Protein AF-A0A6N7X4R3-F1 (afdb_monomer_lite)

InterPro domains:
  IPR051843 Monovalent cation:proton antiporter 1 [PTHR31102] (2-80)

pLDDT: mean 75.69, std 9.29, range [42.25, 85.69]

Sequence (81 aa):
MIGTWLSLIGTDLDSKEKTFTLIAYLPKATVQAAIGGVPLAMGLPAGELILTMSVLAILITAPLGAFGIDFSYRKLLTDDS

Organism: Streptococcus alactolyticus (NCBI:txid29389)

Radius of gyration: 16.6 Å; chains: 1; bounding box: 36×17×49 Å

Secondary structure (DSSP, 8-state):
-HHHHHHTTTSS--HHHHHHHHHHHGGGGHHHHHGGGHHHHTT-TTHHHHHHHHHHHHHHHHHHHHHHHHHHHHHH-----

Structure (mmCIF, N/CA/C/O backbone):
data_AF-A0A6N7X4R3-F1
#
_entry.id   AF-A0A6N7X4R3-F1
#
loop_
_atom_site.group_PDB
_atom_site.id
_atom_site.type_symbol
_atom_site.label_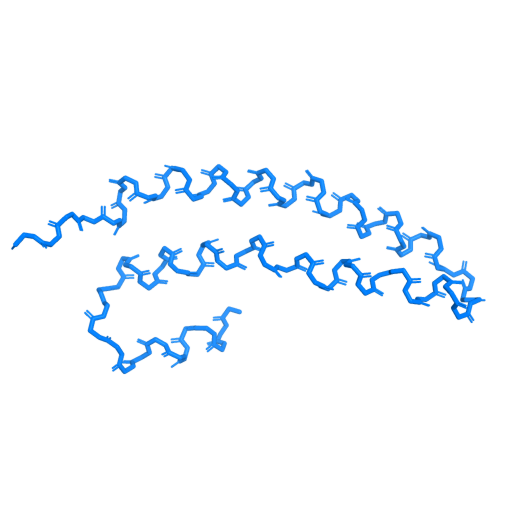atom_id
_atom_site.label_alt_id
_atom_site.label_comp_id
_atom_site.label_asym_id
_atom_site.label_entity_id
_atom_site.label_seq_id
_atom_site.pdbx_PDB_ins_code
_atom_site.Cartn_x
_atom_site.Cartn_y
_atom_site.Cartn_z
_atom_site.occupancy
_atom_site.B_iso_or_equiv
_atom_site.auth_seq_id
_atom_site.auth_comp_id
_atom_site.auth_asym_id
_atom_site.auth_atom_id
_atom_site.pdbx_PDB_model_num
ATOM 1 N N . MET A 1 1 ? 8.086 -1.952 1.771 1.00 67.12 1 MET A N 1
ATOM 2 C CA . MET A 1 1 ? 8.952 -1.283 0.774 1.00 67.12 1 MET A CA 1
ATOM 3 C C . MET A 1 1 ? 10.428 -1.650 0.919 1.00 67.12 1 MET A C 1
ATOM 5 O O . MET A 1 1 ? 11.016 -2.040 -0.075 1.00 67.12 1 MET A O 1
ATOM 9 N N . ILE A 1 2 ? 11.038 -1.601 2.112 1.00 72.62 2 ILE A N 1
ATOM 10 C CA . ILE A 1 2 ? 12.455 -2.005 2.270 1.00 72.62 2 ILE A CA 1
ATOM 11 C C . ILE A 1 2 ? 12.666 -3.486 1.903 1.00 72.62 2 ILE A C 1
ATOM 13 O O . ILE A 1 2 ? 13.561 -3.798 1.131 1.00 72.62 2 ILE A O 1
ATOM 17 N N . GLY A 1 3 ? 11.787 -4.389 2.359 1.00 78.81 3 GLY A N 1
ATOM 18 C CA . GLY A 1 3 ? 11.871 -5.819 2.018 1.00 78.81 3 GLY A CA 1
ATOM 19 C C . GLY A 1 3 ? 11.702 -6.125 0.525 1.00 78.81 3 GLY A C 1
ATOM 20 O O . GLY A 1 3 ? 12.422 -6.958 -0.010 1.00 78.81 3 GLY A O 1
ATOM 21 N N . THR A 1 4 ? 10.810 -5.407 -0.165 1.00 78.12 4 THR A N 1
ATOM 22 C CA . THR A 1 4 ? 1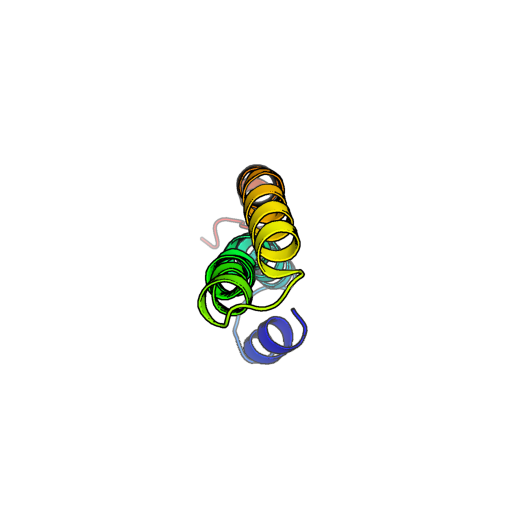0.636 -5.540 -1.621 1.00 78.12 4 THR A CA 1
ATOM 23 C C . THR A 1 4 ? 11.830 -4.980 -2.384 1.00 78.12 4 THR A C 1
ATOM 25 O O . THR A 1 4 ? 12.197 -5.516 -3.416 1.00 78.12 4 THR A O 1
ATOM 28 N N . TRP A 1 5 ? 12.474 -3.924 -1.881 1.00 75.44 5 TRP A N 1
ATOM 29 C CA . TRP A 1 5 ? 13.700 -3.413 -2.488 1.00 75.44 5 TRP A CA 1
ATOM 30 C C . TRP A 1 5 ? 14.865 -4.391 -2.294 1.00 75.44 5 TRP A C 1
ATOM 32 O O . TRP A 1 5 ? 15.546 -4.717 -3.259 1.00 75.44 5 TRP A O 1
ATOM 42 N N . LEU A 1 6 ? 15.018 -4.947 -1.085 1.00 80.44 6 LEU A N 1
ATOM 43 C CA . LEU A 1 6 ? 16.011 -5.982 -0.775 1.00 80.44 6 LEU A CA 1
ATOM 44 C C . LEU A 1 6 ? 15.842 -7.233 -1.651 1.00 80.44 6 LEU A C 1
ATOM 46 O O . LEU A 1 6 ? 16.839 -7.771 -2.124 1.00 80.44 6 LEU A O 1
ATOM 50 N N . SER A 1 7 ? 14.606 -7.664 -1.934 1.00 81.56 7 SER A N 1
ATOM 51 C CA . SER A 1 7 ? 14.361 -8.809 -2.827 1.00 81.56 7 SER A CA 1
ATOM 52 C C . SER A 1 7 ? 14.747 -8.558 -4.288 1.00 81.56 7 SER A C 1
ATOM 54 O O . SER A 1 7 ? 14.903 -9.516 -5.035 1.00 81.56 7 SER A O 1
ATOM 56 N N . LEU A 1 8 ? 14.909 -7.295 -4.69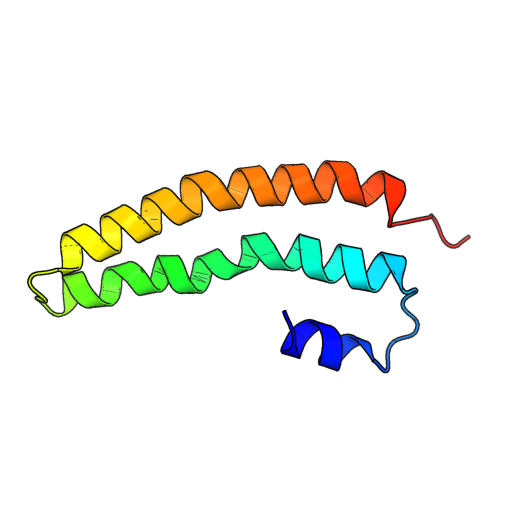9 1.00 81.00 8 LEU A N 1
ATOM 57 C CA . LEU A 1 8 ? 15.253 -6.911 -6.073 1.00 81.00 8 LEU A CA 1
ATOM 58 C C . LEU A 1 8 ? 16.751 -6.595 -6.245 1.00 81.00 8 LEU A C 1
ATOM 60 O O . LEU A 1 8 ? 17.194 -6.283 -7.347 1.00 81.00 8 LEU A O 1
ATOM 64 N N . ILE A 1 9 ? 17.568 -6.654 -5.185 1.00 79.19 9 ILE A N 1
ATOM 65 C CA . ILE A 1 9 ? 19.003 -6.318 -5.274 1.00 79.19 9 ILE A CA 1
ATOM 66 C C . ILE A 1 9 ? 19.767 -7.288 -6.195 1.00 79.19 9 ILE A C 1
ATOM 68 O O . ILE A 1 9 ? 20.712 -6.862 -6.849 1.00 79.19 9 ILE A O 1
ATOM 72 N N . GLY A 1 10 ? 19.341 -8.551 -6.294 1.00 79.19 10 GLY A N 1
ATOM 73 C CA . GLY A 1 10 ? 19.995 -9.588 -7.108 1.00 79.19 10 GLY A CA 1
ATOM 74 C C . GLY A 1 10 ? 19.335 -9.895 -8.456 1.00 79.19 10 GLY A C 1
ATOM 75 O O . GLY A 1 10 ? 19.711 -10.873 -9.090 1.00 79.19 10 GLY A O 1
ATOM 76 N N . THR A 1 11 ? 18.329 -9.125 -8.872 1.00 82.19 11 THR A N 1
ATOM 77 C CA . THR A 1 11 ? 17.638 -9.312 -10.160 1.00 82.19 11 THR A CA 1
ATOM 78 C C . THR A 1 11 ? 18.187 -8.367 -11.227 1.00 82.19 11 THR A C 1
ATOM 80 O O . THR A 1 11 ? 18.503 -7.221 -10.892 1.00 82.19 11 THR A O 1
ATOM 83 N N . ASP A 1 12 ? 18.164 -8.798 -12.492 1.00 80.75 12 ASP A N 1
ATOM 84 C CA . ASP A 1 12 ? 18.556 -8.035 -13.700 1.00 80.75 12 ASP A CA 1
ATOM 85 C C . ASP A 1 12 ? 17.660 -6.819 -14.024 1.00 80.75 12 ASP A C 1
ATOM 87 O O . ASP A 1 12 ? 17.727 -6.258 -15.108 1.00 80.75 12 ASP A O 1
ATOM 91 N N . LEU A 1 13 ? 16.827 -6.383 -13.077 1.00 78.81 13 LEU A N 1
ATOM 92 C CA . LEU A 1 13 ? 15.937 -5.239 -13.248 1.00 78.81 13 LEU A CA 1
ATOM 93 C C . LEU A 1 13 ? 16.712 -3.917 -13.170 1.00 78.81 13 LEU A C 1
ATOM 95 O O . LEU A 1 13 ? 17.526 -3.713 -12.254 1.00 78.81 13 LEU A O 1
ATOM 99 N N . ASP A 1 14 ? 16.394 -2.980 -14.061 1.00 81.25 14 ASP A N 1
ATOM 100 C CA . ASP A 1 14 ? 16.966 -1.637 -14.024 1.00 81.25 14 ASP A CA 1
ATOM 101 C C . ASP A 1 14 ? 16.440 -0.852 -12.809 1.00 81.25 14 ASP A C 1
ATOM 103 O O . ASP A 1 14 ? 15.394 -1.147 -12.216 1.00 81.25 14 ASP A O 1
ATOM 107 N N . SER A 1 15 ? 17.160 0.195 -12.408 1.00 76.38 15 SER A N 1
ATOM 108 C CA . SER A 1 15 ? 16.759 1.035 -11.273 1.00 76.38 15 SER A CA 1
ATOM 109 C C . SER A 1 15 ? 15.357 1.633 -11.461 1.00 76.38 15 SER A C 1
ATOM 111 O O . SER A 1 15 ? 14.630 1.793 -10.478 1.00 76.38 15 SER A O 1
ATOM 113 N N . LYS A 1 16 ? 14.937 1.895 -12.708 1.00 79.06 16 LYS A N 1
ATOM 114 C CA . LYS A 1 16 ? 13.578 2.356 -13.039 1.00 79.06 16 LYS A CA 1
ATOM 115 C C . LYS A 1 16 ? 12.520 1.285 -12.781 1.00 79.06 16 LYS A C 1
ATOM 117 O O . LYS A 1 16 ? 11.497 1.577 -12.166 1.00 79.06 16 LYS A O 1
ATOM 122 N N . GLU A 1 17 ? 12.777 0.043 -13.168 1.00 79.19 17 GLU A N 1
ATOM 123 C CA . GLU A 1 17 ? 11.851 -1.074 -12.960 1.00 79.19 17 GLU A CA 1
ATOM 124 C C . GLU A 1 17 ? 11.738 -1.443 -11.480 1.00 79.19 17 GLU A C 1
ATOM 126 O O . GLU A 1 17 ? 10.652 -1.750 -10.982 1.00 79.19 17 GLU A O 1
ATOM 131 N N . LYS A 1 18 ? 12.840 -1.317 -10.729 1.00 82.75 18 LYS A N 1
ATOM 132 C CA . LYS A 1 18 ? 12.834 -1.451 -9.267 1.00 82.75 18 LYS A CA 1
ATOM 133 C C . LYS A 1 18 ? 11.927 -0.401 -8.632 1.00 82.75 18 LYS A C 1
ATOM 135 O O . LYS A 1 18 ? 11.084 -0.745 -7.804 1.00 82.75 18 LYS A O 1
ATOM 140 N N . THR A 1 19 ? 12.029 0.864 -9.044 1.00 78.06 19 THR A N 1
ATOM 141 C CA . THR A 1 19 ? 11.127 1.925 -8.569 1.00 78.06 19 THR A CA 1
ATOM 142 C C . THR A 1 19 ? 9.672 1.672 -8.978 1.00 78.06 19 THR A C 1
ATOM 144 O O . THR A 1 19 ? 8.783 1.824 -8.139 1.00 78.06 19 THR A O 1
ATOM 147 N N . PHE A 1 20 ? 9.413 1.219 -10.210 1.00 83.00 20 PHE A N 1
ATOM 148 C CA . PHE A 1 20 ? 8.066 0.857 -10.662 1.00 83.00 20 PHE A CA 1
ATOM 149 C C . PHE A 1 20 ? 7.473 -0.283 -9.829 1.00 83.00 20 PHE A C 1
ATOM 151 O O . PHE A 1 20 ? 6.342 -0.185 -9.363 1.00 83.00 20 PHE A O 1
ATOM 158 N N . THR A 1 21 ? 8.260 -1.321 -9.544 1.00 81.69 21 THR A N 1
ATOM 159 C CA . THR A 1 21 ? 7.846 -2.456 -8.708 1.00 81.69 21 THR A CA 1
ATOM 160 C C . THR A 1 21 ? 7.479 -2.008 -7.294 1.00 81.69 21 THR A C 1
ATOM 162 O O . THR A 1 21 ? 6.522 -2.514 -6.710 1.00 81.69 21 THR A O 1
ATOM 165 N N . LEU A 1 22 ? 8.190 -1.018 -6.742 1.00 79.62 22 LEU A N 1
ATOM 166 C CA . LEU A 1 22 ? 7.845 -0.407 -5.457 1.00 79.62 22 LEU A CA 1
ATOM 167 C C . LEU A 1 22 ? 6.527 0.383 -5.503 1.00 79.62 22 LEU A C 1
ATOM 169 O O . LEU A 1 22 ? 5.743 0.280 -4.559 1.00 79.62 22 LEU A O 1
ATOM 173 N N . ILE A 1 23 ? 6.263 1.130 -6.580 1.00 78.00 23 ILE A N 1
ATOM 174 C CA . ILE A 1 23 ? 4.997 1.858 -6.790 1.00 78.00 23 ILE A CA 1
ATOM 175 C C . ILE A 1 23 ? 3.840 0.869 -6.973 1.00 78.00 23 ILE A C 1
ATOM 177 O O . ILE A 1 23 ? 2.800 1.006 -6.335 1.00 78.00 23 ILE A O 1
ATOM 181 N N . ALA A 1 24 ? 4.041 -0.183 -7.764 1.00 77.06 24 ALA A N 1
ATOM 182 C CA . ALA A 1 24 ? 3.065 -1.248 -7.961 1.00 77.06 24 ALA A CA 1
ATOM 183 C C . ALA A 1 24 ? 2.768 -2.032 -6.668 1.00 77.06 24 ALA A C 1
ATOM 185 O O . ALA A 1 24 ? 1.698 -2.623 -6.526 1.00 77.06 24 ALA A O 1
ATOM 186 N N . TYR A 1 25 ? 3.680 -2.005 -5.691 1.00 74.88 25 TYR A N 1
ATOM 187 C CA . TYR A 1 25 ? 3.485 -2.635 -4.385 1.00 74.88 25 TYR A CA 1
ATOM 188 C C . TYR A 1 25 ? 2.626 -1.822 -3.406 1.00 74.88 25 TYR A C 1
ATOM 190 O O . TYR A 1 25 ? 2.113 -2.407 -2.449 1.00 74.88 25 TYR A O 1
ATOM 198 N N . LEU A 1 26 ? 2.438 -0.512 -3.617 1.00 69.31 26 LEU A N 1
ATOM 199 C CA . LEU A 1 26 ? 1.584 0.336 -2.770 1.00 69.31 26 LEU A CA 1
ATOM 200 C C . LEU A 1 26 ? 0.144 -0.208 -2.628 1.00 69.31 26 LEU A C 1
ATOM 202 O O . LEU A 1 26 ? -0.311 -0.375 -1.494 1.00 69.31 26 LEU A O 1
ATOM 206 N N . PRO A 1 27 ? -0.574 -0.554 -3.717 1.00 62.19 27 PRO A N 1
ATOM 207 C CA . PRO A 1 27 ? -1.946 -1.064 -3.616 1.00 62.19 27 PRO A CA 1
ATOM 208 C C . PRO A 1 27 ? -2.070 -2.448 -2.943 1.00 62.19 27 PRO A C 1
ATOM 210 O O . PRO A 1 27 ? -3.163 -2.839 -2.533 1.00 62.19 27 PRO A O 1
ATOM 213 N N . LYS A 1 28 ? -0.970 -3.192 -2.744 1.00 59.72 28 LYS A N 1
ATOM 214 C CA . LYS A 1 28 ? -0.976 -4.494 -2.045 1.00 59.72 28 LYS A CA 1
ATOM 215 C C . LYS A 1 28 ? -1.062 -4.369 -0.511 1.00 59.72 28 LYS A C 1
ATOM 217 O O . LYS A 1 28 ? -1.277 -5.366 0.177 1.00 59.72 28 LYS A O 1
ATOM 222 N N . ALA A 1 29 ? -0.971 -3.153 0.038 1.00 59.69 29 ALA A N 1
ATOM 223 C CA . ALA A 1 29 ? -1.189 -2.865 1.464 1.00 59.69 29 ALA A CA 1
ATOM 224 C C . ALA A 1 29 ? -2.644 -3.095 1.932 1.00 59.69 29 ALA A C 1
ATOM 226 O O . ALA A 1 29 ? -2.922 -3.119 3.131 1.00 59.69 29 ALA A O 1
ATOM 227 N N . THR A 1 30 ? -3.559 -3.343 0.995 1.00 56.47 30 THR A N 1
ATOM 228 C CA . THR A 1 30 ? -4.964 -3.717 1.221 1.00 56.47 30 THR A CA 1
ATOM 229 C C . THR A 1 30 ? -5.140 -4.921 2.149 1.00 56.47 30 THR A C 1
ATOM 231 O O . THR A 1 30 ? -6.127 -4.974 2.876 1.00 56.47 30 THR A O 1
ATOM 234 N N . VAL A 1 31 ? -4.167 -5.837 2.229 1.00 54.69 31 VAL A N 1
ATOM 235 C CA . VAL A 1 31 ? -4.194 -6.962 3.185 1.00 54.69 31 VAL A CA 1
ATOM 236 C C . VAL A 1 31 ? -4.165 -6.473 4.638 1.00 54.69 31 VAL A C 1
ATOM 238 O O . VAL A 1 31 ? -4.862 -7.028 5.483 1.00 54.69 31 VAL A O 1
ATOM 241 N N . GLN A 1 32 ? -3.426 -5.401 4.940 1.00 53.16 32 GLN A N 1
ATOM 242 C CA . GLN A 1 32 ? -3.406 -4.834 6.293 1.00 53.16 32 GLN A CA 1
ATOM 243 C C . GLN A 1 32 ? -4.716 -4.119 6.638 1.00 53.16 32 GLN A C 1
ATOM 245 O O . GLN A 1 32 ? -5.144 -4.156 7.788 1.00 53.16 32 GLN A O 1
ATOM 250 N N . ALA A 1 33 ? -5.395 -3.551 5.640 1.00 57.91 33 ALA A N 1
ATOM 251 C CA . ALA A 1 33 ? -6.717 -2.960 5.810 1.00 57.91 33 ALA A CA 1
ATOM 252 C C . ALA A 1 33 ? -7.838 -4.019 5.902 1.00 57.91 33 ALA A C 1
ATOM 254 O O . ALA A 1 33 ? -8.790 -3.842 6.655 1.00 57.91 33 ALA A O 1
ATOM 255 N N . ALA A 1 34 ? -7.706 -5.164 5.224 1.00 58.91 34 ALA A N 1
ATOM 256 C CA . ALA A 1 34 ? -8.631 -6.293 5.358 1.00 58.91 34 ALA A CA 1
ATOM 257 C C . ALA A 1 34 ? -8.557 -6.953 6.751 1.00 58.91 34 ALA A C 1
ATOM 259 O O . ALA A 1 34 ? -9.579 -7.358 7.303 1.00 58.91 34 ALA A O 1
ATOM 260 N N . ILE A 1 35 ? -7.366 -6.994 7.365 1.00 66.62 35 ILE A N 1
ATOM 261 C CA . ILE A 1 35 ? -7.183 -7.427 8.765 1.00 66.62 35 ILE A CA 1
ATOM 262 C C . ILE A 1 35 ? -7.791 -6.408 9.755 1.00 66.62 35 ILE A C 1
ATOM 264 O O . ILE A 1 35 ? -8.068 -6.747 10.904 1.00 66.62 35 ILE A O 1
ATOM 268 N N . GLY A 1 36 ? -8.099 -5.183 9.317 1.00 64.00 36 GLY A N 1
ATOM 269 C CA . GLY A 1 36 ? -8.739 -4.146 10.131 1.00 64.00 36 GLY A CA 1
ATOM 270 C C . GLY A 1 36 ? -10.132 -4.499 10.670 1.00 64.00 36 GLY A C 1
ATOM 271 O O . GLY A 1 36 ? -10.596 -3.854 11.605 1.00 64.00 36 GLY A O 1
ATOM 272 N N . GLY A 1 37 ? -10.791 -5.539 10.143 1.00 67.81 37 GLY A N 1
ATOM 273 C CA . GLY A 1 37 ? -12.043 -6.073 10.700 1.00 67.81 37 GLY A CA 1
ATOM 274 C C . GLY A 1 37 ? -11.862 -7.008 11.904 1.00 67.81 37 GLY A C 1
ATOM 275 O O . GLY A 1 37 ? -12.818 -7.254 12.639 1.00 67.81 37 GLY A O 1
ATOM 276 N N . VAL A 1 38 ? -10.644 -7.503 12.150 1.00 78.19 38 VAL A N 1
ATOM 277 C CA . VAL A 1 38 ? -10.349 -8.422 13.264 1.00 78.19 38 VAL A CA 1
ATOM 278 C C . VAL A 1 38 ? -10.623 -7.781 14.636 1.00 78.19 38 VAL A C 1
ATOM 280 O O . VAL A 1 38 ? -11.291 -8.418 15.449 1.00 78.19 38 VAL A O 1
ATOM 283 N N . PRO A 1 39 ? -10.223 -6.523 14.914 1.00 72.19 39 PRO A N 1
ATOM 284 C CA . PRO A 1 39 ? -10.522 -5.865 16.189 1.00 72.19 39 PRO A CA 1
ATOM 285 C C . PRO A 1 39 ? -12.022 -5.706 16.475 1.00 72.19 39 PRO A C 1
ATOM 287 O O . PRO A 1 39 ? -12.428 -5.801 17.632 1.00 72.19 39 PRO A O 1
ATOM 290 N N . LEU A 1 40 ? -12.849 -5.504 15.439 1.00 70.69 40 LEU A N 1
ATOM 291 C CA . LEU A 1 40 ? -14.308 -5.459 15.583 1.00 70.69 40 LEU A CA 1
ATOM 292 C C . LEU A 1 40 ? -14.868 -6.835 15.966 1.00 70.69 40 LEU A C 1
ATOM 294 O O . LEU A 1 40 ? -15.660 -6.932 16.900 1.00 70.69 40 LEU A O 1
ATOM 298 N N . ALA A 1 41 ? -14.411 -7.903 15.306 1.00 75.56 41 ALA A N 1
ATOM 299 C CA . ALA A 1 41 ? -14.829 -9.273 15.614 1.00 75.56 41 ALA A CA 1
ATOM 300 C C . ALA A 1 41 ? -14.404 -9.734 17.024 1.00 75.56 41 ALA A C 1
ATOM 302 O O . ALA A 1 41 ? -15.064 -10.580 17.621 1.00 75.56 41 ALA A O 1
ATOM 303 N N . MET A 1 42 ? -13.329 -9.161 17.573 1.00 81.44 42 MET A N 1
ATOM 304 C CA . MET A 1 42 ? -12.850 -9.426 18.936 1.00 81.44 42 MET A CA 1
ATOM 305 C C . MET A 1 42 ? -13.544 -8.575 20.018 1.00 81.44 42 MET A C 1
ATOM 307 O O . MET A 1 42 ? -13.193 -8.689 21.190 1.00 81.44 42 MET A O 1
ATOM 311 N N . GLY A 1 43 ? -14.516 -7.728 19.657 1.00 77.00 43 GLY A N 1
ATOM 312 C CA . GLY A 1 43 ? -15.272 -6.909 20.611 1.00 77.00 43 GLY A CA 1
ATOM 313 C C . GLY A 1 43 ? -14.491 -5.724 21.185 1.00 77.00 43 GLY A C 1
ATOM 314 O O . GLY A 1 43 ? -14.822 -5.229 22.262 1.00 77.00 43 GLY A O 1
ATOM 315 N N . LEU A 1 44 ? -13.441 -5.263 20.496 1.00 82.75 44 LEU A N 1
ATOM 316 C CA . LEU A 1 44 ? -12.669 -4.111 20.950 1.00 82.75 44 LEU A CA 1
ATOM 317 C C . LEU A 1 44 ? -13.518 -2.829 20.815 1.00 82.75 44 LEU A C 1
ATOM 319 O O . LEU A 1 44 ? -14.077 -2.598 19.742 1.00 82.75 44 LEU A O 1
ATOM 323 N N . PRO A 1 45 ? -13.556 -1.935 21.824 1.00 78.44 45 PRO A N 1
ATOM 324 C CA . PRO A 1 45 ? -14.356 -0.703 21.779 1.00 78.44 45 PRO A CA 1
ATOM 325 C C . PRO A 1 45 ? -14.048 0.213 20.584 1.00 78.44 45 PRO A C 1
ATOM 327 O O . PRO A 1 45 ? -14.902 0.973 20.145 1.00 78.44 45 PRO A O 1
ATOM 330 N N . ALA A 1 46 ? -12.829 0.134 20.041 1.00 80.69 46 ALA A N 1
ATOM 331 C CA . ALA A 1 46 ? -12.389 0.897 18.873 1.00 80.69 46 ALA A CA 1
ATOM 332 C C . ALA A 1 46 ? -12.532 0.134 17.539 1.00 80.69 46 ALA A C 1
ATOM 334 O O . ALA A 1 46 ? -12.067 0.616 16.508 1.00 80.69 46 ALA A O 1
ATOM 335 N N . GLY A 1 47 ? -13.136 -1.058 17.530 1.00 78.12 47 GLY A N 1
ATOM 336 C CA . GLY A 1 47 ? -13.201 -1.927 16.354 1.00 78.12 47 GLY A CA 1
ATOM 337 C C . GLY A 1 47 ? -13.906 -1.292 15.154 1.00 78.12 47 GLY A C 1
ATOM 338 O O . GLY A 1 47 ? -13.417 -1.402 14.033 1.00 78.12 47 GLY A O 1
ATOM 339 N N . GLU A 1 48 ? -15.004 -0.567 15.382 1.00 81.50 48 GLU A N 1
ATOM 340 C CA . GLU A 1 48 ? -15.756 0.121 14.322 1.00 81.50 48 GLU A CA 1
ATOM 341 C C . GLU A 1 48 ? -14.960 1.290 13.722 1.00 81.50 48 GLU A C 1
ATOM 343 O O . GLU A 1 48 ? -14.941 1.482 12.504 1.00 81.50 48 GLU A O 1
ATOM 348 N N . LEU A 1 49 ? -14.220 2.023 14.562 1.00 83.62 49 LEU A N 1
ATOM 349 C CA . LEU A 1 49 ? -13.322 3.089 14.119 1.00 83.62 49 LEU A CA 1
ATOM 350 C C . LEU A 1 49 ? -12.173 2.525 13.271 1.00 83.62 49 LEU A C 1
ATOM 352 O O . LEU A 1 49 ? -11.875 3.062 12.204 1.00 83.62 49 LEU A O 1
ATOM 356 N N . ILE A 1 50 ? -11.556 1.426 13.715 1.00 81.88 50 ILE A N 1
ATOM 357 C CA . ILE A 1 50 ? -10.471 0.756 12.984 1.00 81.88 50 ILE A CA 1
ATOM 358 C C . ILE A 1 50 ? -10.981 0.220 11.641 1.00 81.88 50 ILE A C 1
ATOM 360 O O . ILE A 1 50 ? -10.318 0.417 10.620 1.00 81.88 50 ILE A O 1
ATOM 364 N N . LEU A 1 51 ? -12.170 -0.390 11.612 1.00 81.44 51 LEU A N 1
ATOM 365 C CA . LEU A 1 51 ? -12.789 -0.874 10.378 1.00 81.44 51 LEU A CA 1
ATOM 366 C C . LEU A 1 51 ? -13.071 0.281 9.408 1.00 81.44 51 LEU A C 1
ATOM 368 O O . LEU A 1 51 ? -12.696 0.207 8.239 1.00 81.44 51 LEU A O 1
ATOM 372 N N . THR A 1 52 ? -13.669 1.368 9.894 1.00 84.62 52 THR A N 1
ATOM 373 C CA . THR A 1 52 ? -14.010 2.537 9.068 1.00 84.62 52 THR A CA 1
ATOM 374 C C . THR A 1 52 ? -12.759 3.184 8.473 1.00 84.62 52 THR A C 1
ATOM 376 O O . THR A 1 52 ? -12.715 3.461 7.274 1.00 84.62 52 THR A O 1
ATOM 379 N N . MET A 1 53 ? -11.706 3.363 9.277 1.00 84.69 53 MET A N 1
ATOM 380 C CA . MET A 1 53 ? -10.420 3.883 8.800 1.00 84.69 53 MET A CA 1
ATOM 381 C C . MET A 1 53 ? -9.759 2.945 7.789 1.00 84.69 53 MET A C 1
ATOM 383 O O . MET A 1 53 ? -9.179 3.411 6.812 1.00 84.69 53 MET A O 1
ATOM 387 N N . SER A 1 54 ? -9.886 1.631 7.979 1.00 80.62 54 SER A N 1
ATOM 388 C CA . SER A 1 54 ? -9.352 0.636 7.046 1.00 80.62 54 SER A CA 1
ATOM 389 C C . SER A 1 54 ? -10.052 0.695 5.687 1.00 80.62 54 SER A C 1
ATOM 391 O O . SER A 1 54 ? -9.389 0.704 4.651 1.00 80.62 54 SER A O 1
ATOM 393 N N . VAL A 1 55 ? -11.383 0.810 5.673 1.00 81.94 55 VAL A N 1
ATOM 394 C CA . VAL A 1 55 ? -12.166 0.955 4.436 1.00 81.94 55 VAL A CA 1
ATOM 395 C C . VAL A 1 55 ? -11.834 2.269 3.725 1.00 81.94 55 VAL A C 1
ATOM 397 O O . VAL A 1 55 ? -11.578 2.252 2.522 1.00 81.94 55 VAL A O 1
ATOM 400 N N . LEU A 1 56 ? -11.764 3.391 4.452 1.00 85.69 56 LEU A N 1
ATOM 401 C CA . LEU A 1 56 ? -11.359 4.689 3.895 1.00 85.69 56 LEU A CA 1
ATOM 402 C C . LEU A 1 56 ? -9.948 4.644 3.300 1.00 85.69 56 LEU A C 1
ATOM 404 O O . LEU A 1 56 ? -9.724 5.148 2.199 1.00 85.69 56 LEU A O 1
ATOM 408 N N . ALA A 1 57 ? -9.006 4.002 3.995 1.00 82.25 57 ALA A N 1
ATOM 409 C CA . ALA A 1 57 ? -7.649 3.828 3.503 1.00 82.25 57 ALA A CA 1
ATOM 410 C C . ALA A 1 57 ? -7.631 3.049 2.181 1.00 82.25 57 ALA A C 1
ATOM 412 O O . ALA A 1 57 ? -6.962 3.489 1.249 1.00 82.25 57 ALA A O 1
ATOM 413 N N . ILE A 1 58 ? -8.395 1.956 2.047 1.00 83.62 58 ILE A N 1
ATOM 414 C CA . ILE A 1 58 ? -8.522 1.204 0.781 1.00 83.62 58 ILE A CA 1
ATOM 415 C C . ILE A 1 58 ? -9.103 2.095 -0.321 1.00 83.62 58 ILE A C 1
ATOM 417 O O . ILE A 1 58 ? -8.543 2.161 -1.414 1.00 83.62 58 ILE A O 1
ATOM 421 N N . LEU A 1 59 ? -10.194 2.802 -0.025 1.00 84.88 59 LEU A N 1
ATOM 422 C CA . LEU A 1 59 ? -10.902 3.663 -0.975 1.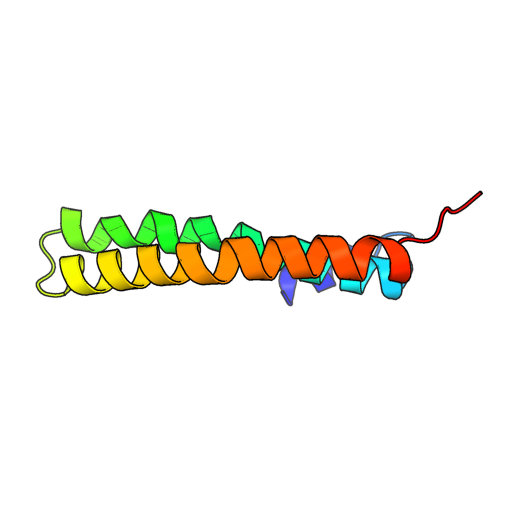00 84.88 59 LEU A CA 1
ATOM 423 C C . LEU A 1 59 ? -10.013 4.765 -1.557 1.00 84.88 59 LEU A C 1
ATOM 425 O O . LEU A 1 59 ? -10.187 5.136 -2.710 1.00 84.88 59 LEU A O 1
ATOM 429 N N . ILE A 1 60 ? -9.057 5.270 -0.777 1.00 84.12 60 ILE A N 1
ATOM 430 C CA . ILE A 1 60 ? -8.121 6.313 -1.208 1.00 84.12 60 ILE A CA 1
ATOM 431 C C . ILE A 1 60 ? -6.876 5.704 -1.867 1.00 84.12 60 ILE A C 1
ATOM 433 O O . ILE A 1 60 ? -6.445 6.149 -2.931 1.00 84.12 60 ILE A O 1
ATOM 437 N N . THR A 1 61 ? -6.284 4.677 -1.255 1.00 81.19 61 THR A N 1
ATOM 438 C CA . THR A 1 61 ? -4.996 4.119 -1.702 1.00 81.19 61 THR A CA 1
ATOM 439 C C . THR A 1 61 ? -5.112 3.249 -2.948 1.00 81.19 61 THR A C 1
ATOM 441 O O . THR A 1 61 ? -4.181 3.244 -3.750 1.00 81.19 61 THR A O 1
ATOM 444 N N . ALA A 1 62 ? -6.236 2.557 -3.162 1.00 82.25 62 ALA A N 1
ATOM 445 C CA . ALA A 1 62 ? -6.455 1.749 -4.360 1.00 82.25 62 ALA A CA 1
ATOM 446 C C . ALA A 1 62 ? -6.474 2.587 -5.655 1.00 82.25 62 ALA A C 1
ATOM 448 O O . ALA A 1 62 ? -5.678 2.285 -6.547 1.00 82.25 62 ALA A O 1
ATOM 449 N N . PRO A 1 63 ? -7.288 3.657 -5.783 1.00 83.81 63 PRO A N 1
ATOM 450 C CA . PRO A 1 63 ? -7.261 4.496 -6.978 1.00 83.81 63 PRO A CA 1
ATOM 451 C C . PRO A 1 63 ? -5.939 5.253 -7.119 1.00 83.81 63 PRO A C 1
ATOM 453 O O . PRO A 1 63 ? -5.397 5.295 -8.216 1.00 83.81 63 PRO A O 1
ATOM 456 N N . LEU A 1 64 ? -5.362 5.790 -6.034 1.00 83.00 64 LEU A N 1
ATOM 457 C CA . LEU A 1 64 ? -4.048 6.447 -6.097 1.00 83.00 64 LEU A CA 1
ATOM 458 C C . LEU A 1 64 ? -2.942 5.499 -6.575 1.00 83.00 64 LEU A C 1
ATOM 460 O O . LEU A 1 64 ? -2.106 5.894 -7.384 1.00 83.00 64 LEU A O 1
ATOM 464 N N . GLY A 1 65 ? -2.946 4.250 -6.105 1.00 83.25 65 GLY A N 1
ATOM 465 C CA . GLY A 1 65 ? -2.030 3.213 -6.567 1.00 83.25 65 GLY A CA 1
ATOM 466 C C . GLY A 1 65 ? -2.241 2.881 -8.042 1.00 83.25 65 GLY A C 1
ATOM 467 O O . GLY A 1 65 ? -1.268 2.824 -8.787 1.00 83.25 65 GLY A O 1
ATOM 468 N N . ALA A 1 66 ? -3.495 2.737 -8.482 1.00 82.19 66 ALA A N 1
ATOM 469 C CA . ALA A 1 66 ? -3.833 2.492 -9.883 1.00 82.19 66 ALA A CA 1
ATOM 470 C C . ALA A 1 66 ? -3.374 3.640 -10.800 1.00 82.19 66 ALA A C 1
ATOM 472 O O . ALA A 1 66 ? -2.693 3.390 -11.790 1.00 82.19 66 ALA A O 1
ATOM 473 N N . PHE A 1 67 ? -3.636 4.898 -10.429 1.00 83.44 67 PHE A N 1
ATOM 474 C CA . PHE A 1 67 ? -3.135 6.067 -11.161 1.00 83.44 67 PHE A CA 1
ATOM 475 C C . PHE A 1 67 ? -1.606 6.147 -11.156 1.00 83.44 67 PHE A C 1
ATOM 477 O O . PHE A 1 67 ? -0.995 6.486 -12.170 1.00 83.44 67 PHE A O 1
ATOM 484 N N . GLY A 1 68 ? -0.979 5.822 -10.023 1.00 82.94 68 GLY A N 1
ATOM 485 C CA . GLY A 1 68 ? 0.471 5.752 -9.898 1.00 82.94 68 GLY A CA 1
ATOM 486 C C . GLY A 1 68 ? 1.070 4.737 -10.865 1.00 82.94 68 GLY A C 1
ATOM 487 O O . GLY A 1 68 ? 2.049 5.052 -11.538 1.00 82.94 68 GLY A O 1
ATOM 488 N N . ILE A 1 69 ? 0.461 3.556 -10.986 1.00 83.88 69 ILE A N 1
ATOM 489 C CA . ILE A 1 69 ? 0.857 2.514 -11.938 1.00 83.88 69 ILE A CA 1
ATOM 490 C C . ILE A 1 69 ? 0.650 2.996 -13.376 1.00 83.88 69 ILE A C 1
ATOM 492 O O . ILE A 1 69 ? 1.610 2.984 -14.137 1.00 83.88 69 ILE A O 1
ATOM 496 N N . ASP A 1 70 ? -0.536 3.491 -13.736 1.00 84.00 70 ASP A N 1
ATOM 497 C CA . ASP A 1 70 ? -0.845 3.936 -15.105 1.00 84.00 70 ASP A CA 1
ATOM 498 C C . ASP A 1 70 ? 0.103 5.039 -15.599 1.00 84.00 70 ASP A C 1
ATOM 500 O O . ASP A 1 70 ? 0.565 5.015 -16.744 1.00 84.00 70 ASP A O 1
ATOM 504 N N . PHE A 1 71 ? 0.436 5.998 -14.731 1.00 81.31 71 PHE A N 1
ATOM 505 C CA . PHE A 1 71 ? 1.341 7.092 -15.078 1.00 81.31 71 PHE A CA 1
ATOM 506 C C . PHE A 1 71 ? 2.810 6.656 -15.115 1.00 81.31 71 PHE A C 1
ATOM 508 O O . PHE A 1 71 ? 3.577 7.112 -15.967 1.00 81.31 71 PHE A O 1
ATOM 515 N N . SER A 1 72 ? 3.224 5.786 -14.190 1.00 80.12 72 SER A N 1
AT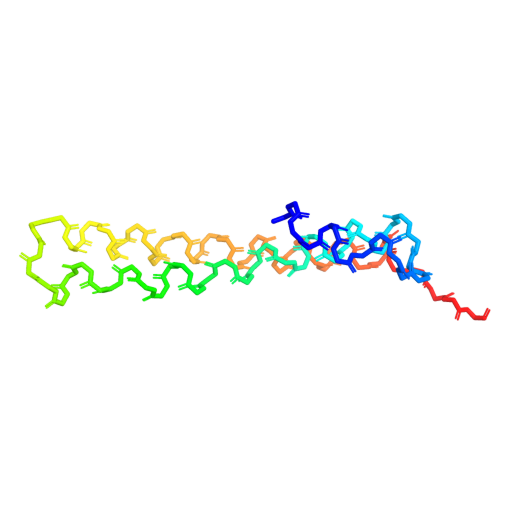OM 516 C CA . SER A 1 72 ? 4.618 5.346 -14.099 1.00 80.12 72 SER A CA 1
ATOM 517 C C . SER A 1 72 ? 4.962 4.240 -15.096 1.00 80.12 72 SER A C 1
ATOM 519 O O . SER A 1 72 ? 6.099 4.209 -15.553 1.00 80.12 72 SER A O 1
ATOM 521 N N . TYR A 1 73 ? 4.001 3.410 -15.513 1.00 78.75 73 TYR A N 1
ATOM 522 C CA . TYR A 1 73 ? 4.199 2.297 -16.450 1.00 78.75 73 TYR A CA 1
ATOM 523 C C . TYR A 1 73 ? 4.844 2.779 -17.750 1.00 78.75 73 TYR A C 1
ATOM 525 O O . TYR A 1 73 ? 5.932 2.336 -18.089 1.00 78.75 73 TYR A O 1
ATOM 533 N N . ARG A 1 74 ? 4.264 3.785 -18.415 1.00 72.06 74 ARG A N 1
ATOM 534 C CA . ARG A 1 74 ? 4.792 4.295 -19.696 1.00 72.06 74 ARG A CA 1
ATOM 535 C C . ARG A 1 74 ? 6.170 4.956 -19.598 1.00 72.06 74 ARG A C 1
ATOM 537 O O . ARG A 1 74 ? 6.815 5.150 -20.621 1.00 72.06 74 ARG A O 1
ATOM 544 N N . LYS A 1 75 ? 6.576 5.400 -18.404 1.00 71.00 75 LYS A N 1
ATOM 545 C CA . LYS A 1 75 ? 7.798 6.194 -18.199 1.00 71.00 75 LYS A CA 1
ATOM 546 C C . LYS A 1 75 ? 8.939 5.392 -17.574 1.00 71.00 75 LYS A C 1
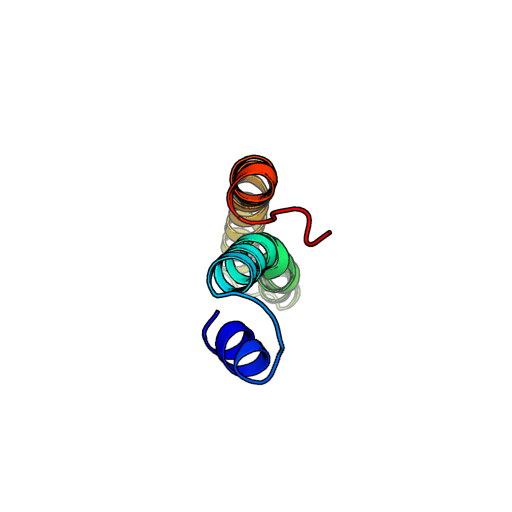ATOM 548 O O . LYS A 1 75 ? 10.098 5.748 -17.781 1.00 71.00 75 LYS A O 1
ATOM 553 N N . LEU A 1 76 ? 8.619 4.377 -16.772 1.00 72.06 76 LEU A N 1
ATOM 554 C CA . LEU A 1 76 ? 9.589 3.560 -16.043 1.00 72.06 76 LEU A CA 1
ATOM 555 C C . LEU A 1 76 ? 9.762 2.163 -16.650 1.00 72.06 76 LEU A C 1
ATOM 557 O O . LEU A 1 76 ? 10.848 1.615 -16.496 1.00 72.06 76 LEU A O 1
ATOM 561 N N . LEU A 1 77 ? 8.751 1.611 -17.331 1.00 73.69 77 LEU A N 1
ATOM 562 C CA . LEU A 1 77 ? 8.892 0.387 -18.121 1.00 73.69 77 LEU A CA 1
ATOM 563 C C . LEU A 1 77 ? 9.149 0.783 -19.575 1.00 73.69 77 LEU A C 1
ATOM 565 O O . LEU A 1 77 ? 8.267 1.300 -20.263 1.00 73.69 77 LEU A O 1
ATOM 569 N N . THR A 1 78 ? 10.389 0.591 -20.010 1.00 63.72 78 THR A N 1
ATOM 570 C CA . THR A 1 78 ? 10.792 0.706 -21.415 1.00 63.72 78 THR A CA 1
ATOM 571 C C . THR A 1 78 ? 10.754 -0.693 -22.023 1.00 63.72 78 THR A C 1
ATOM 573 O O . THR A 1 78 ? 11.031 -1.659 -21.321 1.00 63.72 78 THR A O 1
ATOM 576 N N . ASP A 1 79 ? 10.374 -0.810 -23.293 1.00 56.88 79 ASP A N 1
ATOM 577 C CA . ASP A 1 79 ? 10.414 -2.083 -24.018 1.00 56.88 79 ASP A CA 1
ATOM 578 C C . ASP A 1 79 ? 11.893 -2.451 -24.229 1.00 56.88 79 ASP A C 1
ATOM 580 O O . ASP A 1 79 ? 12.578 -1.799 -25.021 1.00 56.88 79 ASP A O 1
ATOM 584 N N . ASP A 1 80 ? 12.414 -3.406 -23.456 1.00 56.69 80 ASP A N 1
ATOM 585 C CA . ASP A 1 80 ? 13.725 -4.001 -23.726 1.00 56.69 80 ASP A CA 1
ATOM 586 C C . ASP A 1 80 ? 13.566 -4.930 -24.938 1.00 56.69 80 ASP A C 1
ATOM 588 O O . ASP A 1 80 ? 13.150 -6.084 -24.816 1.00 56.69 80 ASP A O 1
ATOM 592 N N . SER A 1 81 ? 13.821 -4.366 -26.124 1.00 42.25 81 SER A N 1
ATOM 593 C CA . SER A 1 81 ? 13.935 -5.084 -27.402 1.00 42.25 81 SER A CA 1
ATOM 594 C C . SER A 1 81 ? 15.308 -5.726 -27.573 1.00 42.25 81 SER A C 1
ATOM 596 O O . SER A 1 81 ? 16.318 -5.044 -27.282 1.00 42.25 81 SER A O 1
#

Foldseek 3Di:
DVVLLVVCPPPPDDPLVSVLVVLLCQLVCLVVLVCLQVCVVVVNPCSVVSNVVSVVCNVPRVVVSVVSNVVSCVPSDDPPD